Protein AF-A0A6A0A8G2-F1 (afdb_monomer_lite)

Sequence (50 aa):
MEHTTDMEVDEPCPKCKHPVLEFYTMQLRSADEGQTVFYECTKVDETARR

pLDDT: mean 75.68, std 12.49, range [46.34, 90.12]

Secondary structure (DSSP, 8-state):
------EEE----TTT--S-EEEEEE--S-GGG-PEEEEE-S---TT---

InterPro domains:
  IPR001222 Zinc finger, TFIIS-type [PF01096] (12-43)
  IPR001222 Zinc finger, TFIIS-type [PS51133] (9-50)
  IPR001222 Zinc finger, TFIIS-type [SM00440] (11-50)
  IPR012164 DNA-directed RNA polymerase subunit/transcription factor S [PTHR11239] (8-44)
  IPR034004 Pol I subunit A12, C-terminal zinc ribbon [cd10507] (7-43)

Foldseek 3Di:
DDPPQDDKDQCQDPPPRDRIKTKDWDDPDPPVVDIDIDIHRPDDPPVPPD

Structure (mmCIF, N/CA/C/O backbone):
data_AF-A0A6A0A8G2-F1
#
_entry.id   AF-A0A6A0A8G2-F1
#
loop_
_atom_site.group_PDB
_atom_site.id
_atom_site.type_symbol
_atom_site.label_atom_id
_atom_site.label_alt_id
_atom_site.label_comp_id
_atom_site.label_asym_id
_atom_site.label_entity_id
_atom_site.label_seq_id
_atom_site.pdbx_PDB_ins_code
_atom_site.Cartn_x
_atom_site.Cartn_y
_atom_site.Cartn_z
_atom_site.occupancy
_atom_site.B_iso_or_equiv
_atom_site.auth_seq_id
_atom_site.auth_comp_id
_atom_site.auth_asym_id
_atom_site.auth_atom_id
_atom_site.pdbx_PDB_model_num
ATOM 1 N N . MET A 1 1 ? 10.027 16.991 -6.258 1.00 49.03 1 MET A N 1
ATOM 2 C CA . MET A 1 1 ? 9.883 15.642 -6.840 1.00 49.03 1 MET A CA 1
ATOM 3 C C . MET A 1 1 ? 8.534 15.133 -6.390 1.00 49.03 1 MET A C 1
ATOM 5 O O . MET A 1 1 ? 8.389 14.723 -5.245 1.00 49.03 1 MET A O 1
ATOM 9 N N . GLU A 1 2 ? 7.535 15.337 -7.236 1.00 49.72 2 GLU A N 1
ATOM 10 C CA . GLU A 1 2 ? 6.128 15.074 -6.943 1.00 49.72 2 GLU A CA 1
ATOM 11 C C . GLU A 1 2 ? 5.926 13.559 -6.985 1.00 49.72 2 GLU A C 1
ATOM 13 O O . GLU A 1 2 ? 6.008 12.951 -8.048 1.00 49.72 2 GLU A O 1
ATOM 18 N N . HIS A 1 3 ? 5.776 12.933 -5.819 1.00 58.88 3 HIS A N 1
ATOM 19 C CA . HIS A 1 3 ? 5.383 11.530 -5.747 1.00 58.88 3 HIS A CA 1
ATOM 20 C C . HIS A 1 3 ? 3.878 11.523 -5.991 1.00 58.88 3 HIS A C 1
ATOM 22 O O . HIS A 1 3 ? 3.101 11.759 -5.075 1.00 58.88 3 HIS A O 1
ATOM 28 N N . THR A 1 4 ? 3.481 11.397 -7.257 1.00 57.38 4 THR A N 1
ATOM 29 C CA . THR A 1 4 ? 2.074 11.192 -7.604 1.00 57.38 4 THR A CA 1
ATOM 30 C C . THR A 1 4 ? 1.757 9.758 -7.228 1.00 57.38 4 THR A C 1
ATOM 32 O O . THR A 1 4 ? 2.283 8.831 -7.844 1.00 57.38 4 THR A O 1
ATOM 35 N N . THR A 1 5 ? 0.981 9.575 -6.166 1.00 66.25 5 THR A N 1
ATOM 36 C CA . THR A 1 5 ? 0.362 8.288 -5.885 1.00 66.25 5 THR A CA 1
ATOM 37 C C . THR A 1 5 ? -0.469 7.890 -7.092 1.00 66.25 5 THR A C 1
ATOM 39 O O . THR A 1 5 ? -1.280 8.674 -7.581 1.00 66.25 5 THR A O 1
ATOM 42 N N . ASP A 1 6 ? -0.175 6.714 -7.640 1.00 73.00 6 ASP A N 1
ATOM 43 C CA . ASP A 1 6 ? -0.715 6.310 -8.937 1.00 73.00 6 ASP A CA 1
ATOM 44 C C . ASP A 1 6 ? -2.101 5.685 -8.759 1.00 73.00 6 ASP A C 1
ATOM 46 O O . ASP A 1 6 ? -3.003 5.913 -9.565 1.00 73.00 6 ASP A O 1
ATOM 50 N N . MET A 1 7 ? -2.277 4.904 -7.683 1.00 82.88 7 MET A N 1
ATOM 51 C CA . MET A 1 7 ? -3.456 4.069 -7.488 1.00 82.88 7 MET A CA 1
ATOM 52 C C . MET A 1 7 ? -3.782 3.809 -6.011 1.00 82.88 7 MET A C 1
ATOM 54 O O . MET A 1 7 ? -2.901 3.692 -5.159 1.00 82.88 7 MET A O 1
ATOM 58 N N . GLU A 1 8 ? -5.076 3.643 -5.741 1.00 87.44 8 GLU A N 1
ATOM 59 C CA . GLU A 1 8 ? -5.633 3.204 -4.461 1.00 87.44 8 GLU A CA 1
ATOM 60 C C . GLU A 1 8 ? -6.075 1.735 -4.567 1.00 87.44 8 GLU A C 1
ATOM 62 O O . GLU A 1 8 ? -6.661 1.316 -5.569 1.00 87.44 8 GLU A O 1
ATOM 67 N N . VAL A 1 9 ? -5.798 0.938 -3.536 1.00 88.06 9 VAL A N 1
ATOM 68 C CA . VAL A 1 9 ? -6.208 -0.463 -3.414 1.00 88.06 9 VAL A CA 1
ATOM 69 C C . VAL A 1 9 ? -7.102 -0.644 -2.191 1.00 88.06 9 VAL A C 1
ATOM 71 O O . VAL A 1 9 ? -6.818 -0.116 -1.117 1.00 88.06 9 VAL A O 1
ATOM 74 N N . ASP A 1 10 ? -8.170 -1.426 -2.349 1.00 90.12 10 ASP A N 1
ATOM 75 C CA . ASP A 1 10 ? -9.116 -1.798 -1.285 1.00 90.12 10 ASP A CA 1
ATOM 76 C C . ASP A 1 10 ? -8.526 -2.925 -0.406 1.00 90.12 10 ASP A C 1
ATOM 78 O O . ASP A 1 10 ? -9.072 -4.022 -0.274 1.00 90.12 10 ASP A O 1
ATOM 82 N N . GLU A 1 11 ? -7.323 -2.691 0.123 1.00 87.50 11 GLU A N 1
ATOM 83 C CA . GLU A 1 11 ? -6.641 -3.597 1.042 1.00 87.50 11 GLU A CA 1
ATOM 84 C C . GLU A 1 11 ? -6.528 -2.945 2.429 1.00 87.50 11 GLU A C 1
ATOM 86 O O . GLU A 1 11 ? -6.054 -1.811 2.549 1.00 87.50 11 GLU A O 1
ATOM 91 N N . PRO A 1 12 ? -6.932 -3.637 3.512 1.00 86.19 12 PRO A N 1
ATOM 92 C CA . PRO A 1 12 ? -6.882 -3.062 4.843 1.00 86.19 12 PRO A CA 1
ATOM 93 C C . PRO A 1 12 ? -5.440 -2.883 5.335 1.00 86.19 12 PRO A C 1
ATOM 95 O O . PRO A 1 12 ? -4.689 -3.850 5.467 1.00 86.19 12 PRO A O 1
ATOM 98 N N . CYS A 1 13 ? -5.072 -1.657 5.720 1.00 85.62 13 CYS A N 1
ATOM 99 C CA . CYS A 1 13 ? -3.739 -1.363 6.238 1.00 85.62 13 CYS A CA 1
ATOM 100 C C . CYS A 1 13 ? -3.422 -2.211 7.484 1.00 85.62 13 CYS A C 1
ATOM 102 O O . CYS A 1 13 ? -4.141 -2.115 8.487 1.00 85.62 13 CYS A O 1
ATOM 104 N N . PRO A 1 14 ? -2.304 -2.961 7.508 1.00 84.12 14 PRO A N 1
ATOM 105 C CA . PRO A 1 14 ? -1.969 -3.828 8.636 1.00 84.12 14 PRO A CA 1
ATOM 106 C C . PRO A 1 14 ? -1.655 -3.055 9.928 1.00 84.12 14 PRO A C 1
ATOM 108 O O . PRO A 1 14 ? -1.653 -3.645 11.006 1.00 84.12 14 PRO A O 1
ATOM 111 N N . LYS A 1 15 ? -1.395 -1.741 9.844 1.00 82.75 15 LYS A N 1
ATOM 112 C CA . LYS A 1 15 ? -1.090 -0.885 11.002 1.00 82.75 15 LYS A CA 1
ATOM 113 C C . LYS A 1 15 ? -2.339 -0.253 11.615 1.00 82.75 15 LYS A C 1
ATOM 115 O O . LYS A 1 15 ? -2.554 -0.370 12.816 1.00 82.75 15 LYS A O 1
ATOM 120 N N . CYS A 1 16 ? -3.160 0.411 10.802 1.00 84.12 16 CYS A N 1
ATOM 121 C CA . CYS A 1 16 ? -4.281 1.230 11.279 1.00 84.12 16 CYS A CA 1
ATOM 122 C C . CYS A 1 16 ? -5.668 0.698 10.870 1.00 84.12 16 CYS A C 1
ATOM 124 O O . CYS A 1 16 ? -6.679 1.288 11.255 1.00 84.12 16 CYS A O 1
ATOM 126 N N . LYS A 1 17 ? -5.727 -0.413 10.116 1.00 83.81 17 LYS A N 1
ATOM 127 C 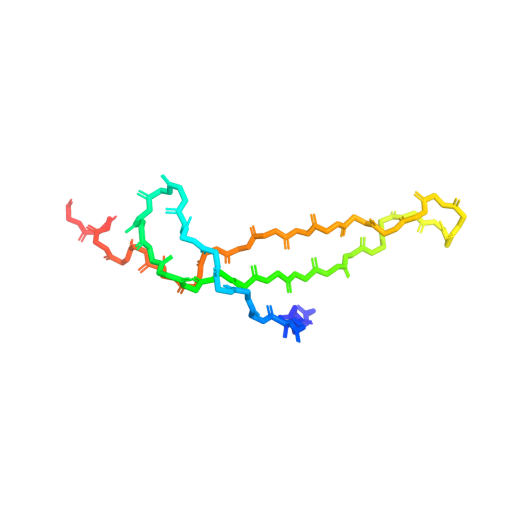CA . LYS A 1 17 ? -6.948 -1.048 9.583 1.00 83.81 17 LYS A CA 1
ATOM 128 C C . LYS A 1 17 ? -7.786 -0.147 8.671 1.00 83.81 17 LYS A C 1
ATOM 130 O O . LYS A 1 17 ? -8.999 -0.324 8.577 1.00 83.81 17 LYS A O 1
ATOM 135 N N . HIS A 1 18 ? -7.166 0.836 8.023 1.00 84.12 18 HIS A N 1
ATOM 136 C CA . HIS A 1 18 ? -7.853 1.636 7.014 1.00 84.12 18 HIS A CA 1
ATOM 137 C C . HIS A 1 18 ? -8.163 0.759 5.790 1.00 84.12 18 HIS A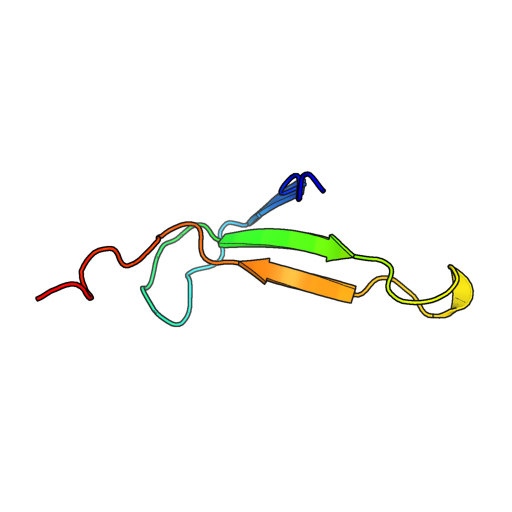 C 1
ATOM 139 O O . HIS A 1 18 ? -7.233 0.102 5.337 1.00 84.12 18 HIS A O 1
ATOM 145 N N . PRO A 1 19 ? -9.412 0.701 5.285 1.00 87.12 19 PRO A N 1
ATOM 146 C CA . PRO A 1 19 ? -9.794 -0.161 4.157 1.00 87.12 19 PRO A CA 1
ATOM 147 C C . PRO A 1 19 ? -9.092 0.145 2.833 1.00 87.12 19 PRO A C 1
ATOM 149 O O . PRO A 1 19 ? -9.077 -0.723 1.971 1.00 87.12 19 PRO A O 1
ATOM 152 N N . VAL A 1 20 ? -8.544 1.352 2.679 1.00 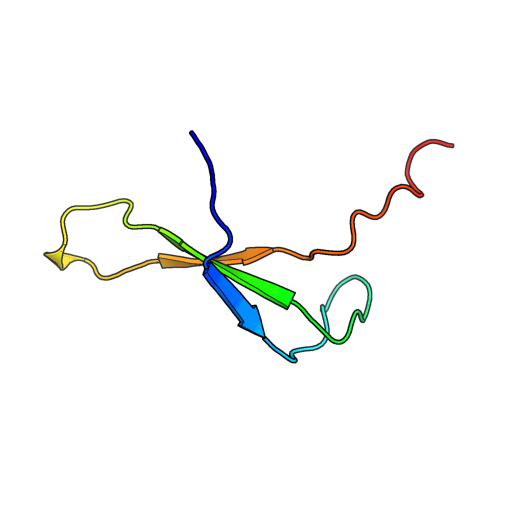85.25 20 VAL A N 1
ATOM 153 C CA . VAL A 1 20 ? -7.887 1.793 1.450 1.00 85.25 20 VAL A CA 1
ATOM 154 C C . VAL A 1 20 ? -6.408 2.050 1.725 1.00 85.25 20 VAL A C 1
ATOM 156 O O . VAL A 1 20 ? -6.033 2.606 2.763 1.00 85.25 20 VAL A O 1
ATOM 159 N N . LEU A 1 21 ? -5.573 1.628 0.787 1.00 87.31 21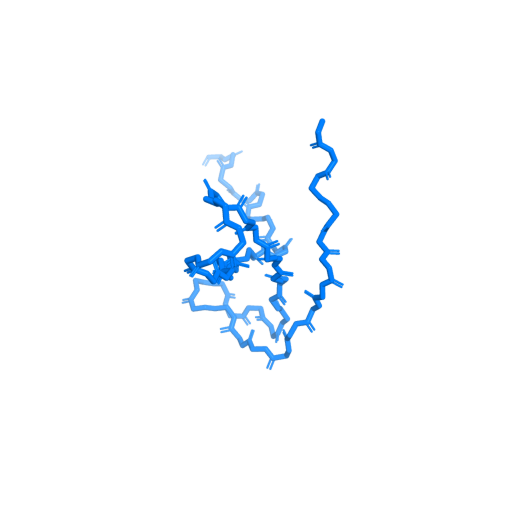 LEU A N 1
ATOM 160 C CA . LEU A 1 21 ? -4.126 1.773 0.791 1.00 87.31 21 LEU A CA 1
ATOM 161 C C . LEU A 1 21 ? -3.708 2.420 -0.524 1.00 87.31 21 LEU A C 1
ATOM 163 O O . LEU A 1 21 ? -4.212 2.059 -1.580 1.00 87.31 21 LEU A O 1
ATOM 167 N N . GLU A 1 22 ? -2.781 3.363 -0.480 1.00 88.06 22 GLU A N 1
ATOM 168 C CA . GLU A 1 22 ? -2.205 3.921 -1.696 1.00 88.06 22 GLU A CA 1
ATOM 169 C C . GLU A 1 22 ? -0.976 3.101 -2.085 1.00 88.06 22 GLU A C 1
ATOM 171 O O . GLU A 1 22 ? -0.202 2.663 -1.228 1.00 88.06 22 GLU A O 1
ATOM 176 N N . PHE A 1 23 ? -0.767 2.887 -3.379 1.00 87.25 23 PHE A N 1
ATOM 177 C CA . PHE A 1 23 ? 0.475 2.312 -3.866 1.00 87.25 23 PHE A CA 1
ATOM 178 C C . PHE A 1 23 ? 1.005 3.080 -5.068 1.00 87.25 23 PHE A C 1
ATOM 180 O O . PHE A 1 23 ? 0.278 3.679 -5.861 1.00 87.25 23 PHE A O 1
ATOM 187 N N . TYR A 1 24 ? 2.323 3.073 -5.186 1.00 86.38 24 TYR A N 1
ATOM 188 C CA . TYR A 1 24 ? 3.026 3.668 -6.302 1.00 86.38 24 TYR A CA 1
ATOM 189 C C . TYR A 1 24 ? 4.195 2.785 -6.684 1.00 86.38 24 TYR A C 1
ATOM 191 O O . TYR A 1 24 ? 4.741 2.012 -5.897 1.00 86.38 24 TYR A O 1
ATOM 199 N N . THR A 1 25 ? 4.590 2.895 -7.937 1.00 85.56 25 THR A N 1
ATOM 200 C CA . THR A 1 25 ? 5.566 1.994 -8.518 1.00 85.56 25 THR A CA 1
ATOM 201 C C . THR A 1 25 ? 6.783 2.805 -8.932 1.00 85.56 25 THR A C 1
ATOM 203 O O . THR A 1 25 ? 6.682 3.687 -9.782 1.00 85.56 25 THR A O 1
ATOM 206 N N . MET A 1 26 ? 7.945 2.526 -8.349 1.00 82.25 26 MET A N 1
ATOM 207 C CA . MET A 1 26 ? 9.164 3.295 -8.593 1.00 82.25 26 MET A CA 1
ATOM 208 C C . MET A 1 26 ? 10.237 2.420 -9.239 1.00 82.25 26 MET A C 1
ATOM 210 O O . MET A 1 26 ? 10.549 1.323 -8.774 1.00 82.25 26 MET A O 1
ATOM 214 N N . GLN A 1 27 ? 10.804 2.930 -10.330 1.00 78.25 27 GLN A N 1
ATOM 215 C CA . GLN A 1 27 ? 11.930 2.323 -11.032 1.00 78.25 27 GLN A CA 1
ATOM 216 C C . GLN A 1 27 ? 13.225 2.847 -10.400 1.00 78.25 27 GLN A C 1
ATOM 218 O O . GLN A 1 27 ? 13.582 4.009 -10.580 1.00 78.25 27 GLN A O 1
ATOM 223 N N . LEU A 1 28 ? 13.908 2.010 -9.616 1.00 74.50 28 LEU A N 1
ATOM 224 C CA . LEU A 1 28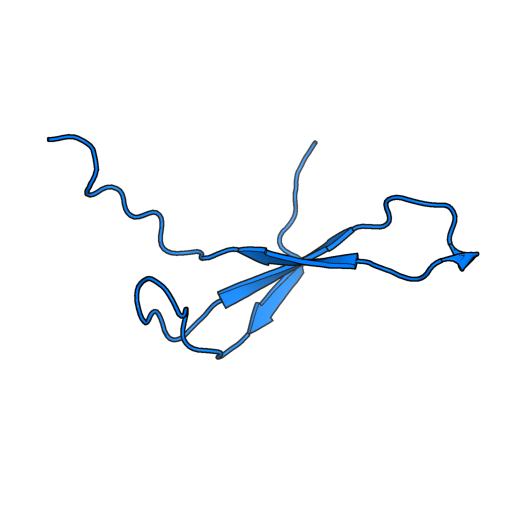 ? 15.167 2.373 -8.942 1.00 74.50 28 LEU A CA 1
ATOM 225 C C . LEU A 1 28 ? 16.417 1.984 -9.751 1.00 74.50 28 LEU A C 1
ATOM 227 O O . LEU A 1 28 ? 17.532 2.381 -9.413 1.00 74.50 28 LEU A O 1
ATOM 231 N N . ARG A 1 29 ? 16.239 1.177 -10.799 1.00 72.81 29 ARG A N 1
ATOM 232 C CA . ARG A 1 29 ? 17.277 0.620 -11.675 1.00 72.81 29 ARG A CA 1
ATOM 233 C C . ARG A 1 29 ? 16.809 0.765 -13.125 1.00 72.81 29 ARG A C 1
ATOM 235 O O . ARG A 1 29 ? 15.638 1.057 -13.363 1.00 72.81 29 ARG A O 1
ATOM 242 N N . SER A 1 30 ? 17.718 0.600 -14.089 1.00 75.50 30 SER A N 1
ATOM 243 C CA . SER A 1 30 ? 17.344 0.546 -15.510 1.00 75.50 30 SER A CA 1
ATOM 244 C C . SER A 1 30 ? 16.210 -0.460 -15.728 1.00 75.50 30 SER A C 1
ATOM 246 O O . SER A 1 30 ? 16.099 -1.429 -14.979 1.00 75.50 30 SER A O 1
ATOM 248 N N . ALA A 1 31 ? 15.393 -0.231 -16.758 1.00 66.81 31 ALA A N 1
ATOM 249 C CA . ALA A 1 31 ? 14.119 -0.917 -17.002 1.00 66.81 31 ALA A CA 1
ATOM 250 C C . ALA A 1 31 ? 14.154 -2.467 -16.979 1.00 66.81 31 ALA A C 1
ATOM 252 O O . ALA A 1 31 ? 13.105 -3.094 -16.858 1.00 66.81 31 ALA A O 1
ATOM 253 N N . ASP A 1 32 ? 15.336 -3.080 -17.068 1.00 70.00 32 ASP A N 1
ATOM 254 C CA . ASP A 1 32 ? 15.565 -4.528 -17.080 1.00 70.00 32 ASP A CA 1
ATOM 255 C C . ASP A 1 32 ? 15.413 -5.249 -15.722 1.00 70.00 32 ASP A C 1
ATOM 257 O O . ASP A 1 32 ? 15.282 -6.470 -15.717 1.00 70.00 32 ASP A O 1
ATOM 261 N N . GLU A 1 33 ? 15.402 -4.557 -14.572 1.00 66.12 33 GLU A N 1
ATOM 262 C CA . GLU A 1 33 ? 15.253 -5.212 -13.245 1.00 66.12 33 GLU A CA 1
ATOM 263 C C . GLU A 1 33 ? 13.818 -5.199 -12.679 1.00 66.12 33 GLU A C 1
ATOM 265 O O . GLU A 1 33 ? 13.581 -5.665 -11.565 1.00 66.12 33 GLU A O 1
ATOM 270 N N . GLY A 1 34 ? 12.833 -4.746 -13.460 1.00 71.31 34 GLY A N 1
ATOM 271 C CA . GLY A 1 34 ? 11.439 -4.681 -13.025 1.00 71.31 34 GLY A CA 1
ATOM 272 C C . GLY A 1 34 ? 11.157 -3.528 -12.056 1.00 71.31 34 GLY A C 1
ATOM 273 O O . GLY A 1 34 ? 12.049 -2.881 -11.510 1.00 71.31 34 GLY A O 1
ATOM 274 N N . GLN A 1 35 ? 9.873 -3.233 -11.874 1.00 80.00 35 GLN A N 1
ATOM 275 C CA . GLN A 1 35 ? 9.433 -2.132 -11.025 1.00 80.00 35 GLN A CA 1
ATOM 276 C C . GLN A 1 35 ? 9.301 -2.568 -9.573 1.00 80.00 35 GLN A C 1
ATOM 278 O O . GLN A 1 35 ? 8.720 -3.618 -9.293 1.00 80.00 35 GLN A O 1
ATOM 283 N N . THR A 1 36 ? 9.732 -1.723 -8.640 1.00 84.88 36 THR A N 1
ATOM 284 C CA . THR A 1 36 ? 9.408 -1.926 -7.229 1.00 84.88 36 THR A CA 1
ATOM 285 C C . THR A 1 36 ? 8.072 -1.261 -6.919 1.00 84.88 36 THR A C 1
ATOM 287 O O . THR A 1 36 ? 7.895 -0.067 -7.166 1.00 84.88 36 THR A O 1
ATOM 290 N N . VAL A 1 37 ? 7.134 -2.030 -6.368 1.00 86.69 37 VAL A N 1
ATOM 291 C CA . VAL A 1 37 ? 5.850 -1.523 -5.869 1.00 86.69 37 VAL A CA 1
ATOM 292 C C . VAL A 1 37 ? 6.012 -1.128 -4.404 1.00 86.69 37 VAL A C 1
ATOM 294 O O . VAL A 1 37 ? 6.471 -1.927 -3.587 1.00 86.69 37 VAL A O 1
ATOM 297 N N . PHE A 1 38 ? 5.638 0.101 -4.078 1.00 85.69 38 PHE A N 1
ATOM 298 C CA . PHE A 1 38 ? 5.631 0.653 -2.731 1.00 85.69 38 PHE A CA 1
ATOM 299 C C . PHE A 1 38 ? 4.195 0.895 -2.289 1.00 85.69 38 PHE A C 1
ATOM 301 O O . PHE A 1 38 ? 3.387 1.404 -3.058 1.00 85.69 38 PHE A O 1
ATOM 308 N N . TYR A 1 39 ? 3.908 0.552 -1.036 1.00 85.75 39 TYR A N 1
ATOM 309 C CA . TYR A 1 39 ? 2.607 0.745 -0.406 1.00 85.75 39 TYR A CA 1
ATOM 310 C C . TYR A 1 39 ? 2.728 1.809 0.681 1.00 85.75 39 TYR A C 1
ATOM 312 O O . TYR A 1 39 ? 3.600 1.712 1.551 1.00 85.75 39 TYR A O 1
ATOM 320 N N . GLU A 1 40 ? 1.845 2.797 0.656 1.00 82.19 40 GLU A N 1
ATOM 321 C CA . GLU A 1 40 ? 1.791 3.884 1.620 1.00 82.19 40 GLU A CA 1
ATOM 322 C C . GLU A 1 40 ? 0.386 4.008 2.216 1.00 82.19 40 GLU A C 1
ATOM 324 O O . GLU A 1 40 ? -0.640 3.939 1.542 1.00 82.19 40 GLU A O 1
ATOM 329 N N . CYS A 1 41 ? 0.335 4.140 3.538 1.00 85.69 41 CYS A N 1
ATOM 330 C CA . CYS A 1 41 ? -0.925 4.316 4.238 1.00 85.69 41 CYS A CA 1
ATOM 331 C C . CYS A 1 41 ? -1.344 5.786 4.159 1.00 85.69 41 CYS A C 1
ATOM 333 O O . CYS A 1 41 ? -0.703 6.633 4.777 1.00 85.69 41 CYS A O 1
ATOM 335 N N . THR A 1 42 ? -2.463 6.049 3.485 1.00 76.31 42 THR A N 1
ATOM 336 C CA . THR A 1 42 ? -3.062 7.388 3.314 1.00 76.31 42 THR A CA 1
ATOM 337 C C . THR A 1 42 ? -3.450 8.030 4.649 1.00 76.31 42 THR A C 1
ATOM 339 O O . THR A 1 42 ? -3.465 9.251 4.819 1.00 76.31 42 THR A O 1
ATOM 342 N N . LYS A 1 43 ? -3.744 7.188 5.649 1.00 75.31 43 LYS A N 1
ATOM 343 C CA . LYS A 1 43 ? -4.040 7.623 7.006 1.00 75.31 43 LYS A CA 1
ATOM 344 C C . LYS A 1 43 ? -2.744 8.014 7.706 1.00 75.31 43 LYS A C 1
ATOM 346 O O . LYS A 1 43 ? -2.074 7.180 8.317 1.00 75.31 43 LYS A O 1
ATOM 351 N N . VAL A 1 44 ? -2.420 9.300 7.633 1.00 65.38 44 VAL A N 1
ATOM 352 C CA . VAL A 1 44 ? -1.435 9.942 8.502 1.00 65.38 44 VAL A CA 1
ATOM 353 C C . VAL A 1 44 ? -1.975 9.842 9.927 1.00 65.38 44 VAL A C 1
ATOM 355 O O . VAL A 1 44 ? -2.987 10.451 10.265 1.00 65.38 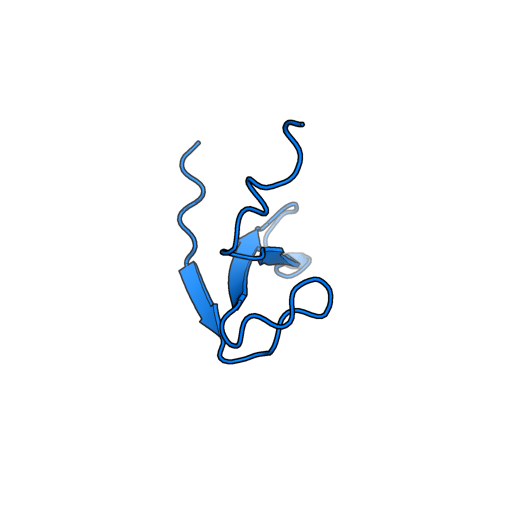44 VAL A O 1
ATOM 358 N N . ASP A 1 45 ? -1.344 9.024 10.767 1.00 59.97 45 ASP A N 1
ATOM 359 C CA . ASP A 1 45 ? -1.632 8.987 12.202 1.00 59.97 45 ASP A CA 1
ATOM 360 C C . ASP A 1 45 ? -1.120 10.299 12.829 1.00 59.97 45 ASP A C 1
ATOM 362 O O . ASP A 1 45 ? -0.069 10.372 13.464 1.00 59.97 45 ASP A O 1
ATOM 366 N N . GLU A 1 46 ? -1.866 11.385 12.628 1.00 58.06 46 GLU A N 1
ATOM 367 C CA . GLU A 1 46 ? -1.622 12.705 13.223 1.00 58.06 46 GLU A CA 1
ATOM 368 C C . GLU A 1 46 ? -1.790 12.711 14.758 1.00 58.06 46 GLU A C 1
ATOM 370 O O . GLU A 1 46 ? -1.581 13.725 15.423 1.00 58.06 46 GLU A O 1
ATOM 375 N N . THR A 1 47 ? -2.074 11.551 15.355 1.00 57.50 47 THR A N 1
ATOM 376 C CA . THR A 1 47 ? -2.231 11.353 16.799 1.00 57.50 47 THR A CA 1
ATOM 377 C C . THR A 1 47 ? -0.900 11.305 17.572 1.00 57.50 47 THR A C 1
ATOM 379 O O . THR A 1 47 ? -0.914 11.361 18.798 1.00 57.50 47 THR A O 1
ATOM 382 N N . ALA A 1 48 ? 0.268 11.264 16.915 1.00 54.12 48 ALA A N 1
ATOM 383 C CA . ALA A 1 48 ? 1.582 11.189 17.580 1.00 54.12 48 ALA A CA 1
ATOM 384 C C . ALA A 1 48 ? 2.239 12.559 17.880 1.00 54.12 48 ALA A C 1
ATOM 386 O O . ALA A 1 48 ? 3.460 12.712 17.813 1.00 54.12 48 ALA A O 1
ATOM 387 N N . ARG A 1 49 ? 1.438 13.577 18.219 1.00 54.66 49 ARG A N 1
ATOM 388 C CA . ARG A 1 49 ? 1.914 14.838 18.822 1.00 54.66 49 ARG A CA 1
ATOM 389 C C . ARG A 1 49 ? 1.126 15.187 20.086 1.00 54.66 49 ARG A C 1
ATOM 391 O O . ARG A 1 49 ? 0.572 16.279 20.187 1.00 54.66 49 ARG A O 1
ATOM 398 N N . ARG A 1 50 ? 1.090 14.270 21.053 1.00 46.34 50 ARG A N 1
ATOM 399 C CA . ARG A 1 50 ? 1.013 14.591 22.487 1.00 46.34 50 ARG A CA 1
ATOM 400 C C . ARG A 1 50 ? 1.838 13.596 23.279 1.00 46.34 50 ARG A C 1
ATOM 402 O O . ARG A 1 50 ? 1.749 12.395 22.951 1.00 46.34 50 ARG A O 1
#

Organism: Haematococcus lacustris (NCBI:txid44745)

Radius of gyration: 13.54 Å; chains: 1; bounding box: 27×21×40 Å